Protein AF-0000000075580052 (afdb_homodimer)

Structure (mmCIF, N/CA/C/O backbone):
data_AF-0000000075580052-model_v1
#
loop_
_entity.id
_entity.type
_entity.pdbx_description
1 polymer 'Uncharacterized protein'
#
loop_
_atom_site.group_PDB
_atom_site.id
_atom_site.type_symbol
_atom_site.label_atom_id
_atom_site.label_alt_id
_atom_site.label_comp_id
_atom_site.label_asym_id
_atom_site.label_entity_id
_atom_site.label_seq_id
_atom_site.pdbx_PDB_ins_code
_atom_site.Cartn_x
_atom_site.Cartn_y
_atom_site.Cartn_z
_atom_site.occupancy
_atom_site.B_iso_or_equiv
_atom_site.auth_seq_id
_atom_site.auth_comp_id
_atom_site.auth_asym_id
_atom_site.auth_atom_id
_atom_site.pdbx_PDB_model_num
ATOM 1 N N . MET A 1 1 ? -12.148 15.703 1.957 1 39.09 1 MET A N 1
ATOM 2 C CA . MET A 1 1 ? -11.859 14.648 2.922 1 39.09 1 MET A CA 1
ATOM 3 C C . MET A 1 1 ? -11.914 13.273 2.26 1 39.09 1 MET A C 1
ATOM 5 O O . MET A 1 1 ? -12.969 12.859 1.772 1 39.09 1 MET A O 1
ATOM 9 N N . ASN A 1 2 ? -10.93 12.781 1.5 1 46.97 2 ASN A N 1
ATOM 10 C CA . ASN A 1 2 ? -11.203 11.5 0.855 1 46.97 2 ASN A CA 1
ATOM 11 C C . ASN A 1 2 ? -11.68 10.461 1.861 1 46.97 2 ASN A C 1
ATOM 13 O O . ASN A 1 2 ? -11.062 10.273 2.91 1 46.97 2 ASN A O 1
ATOM 17 N N . LYS A 1 3 ? -13.039 10.227 1.855 1 65.5 3 LYS A N 1
ATOM 18 C CA . LYS A 1 3 ? -13.781 9.336 2.744 1 65.5 3 LYS A CA 1
ATOM 19 C C . LYS A 1 3 ? -13.047 8.016 2.936 1 65.5 3 LYS A C 1
ATOM 21 O O . LYS A 1 3 ? -12.578 7.41 1.965 1 65.5 3 LYS A O 1
ATOM 26 N N . GLU A 1 4 ? -12.773 7.715 4.121 1 85.44 4 GLU A N 1
ATOM 27 C CA . GLU A 1 4 ? -12.125 6.473 4.527 1 85.44 4 GLU A CA 1
ATOM 28 C C . GLU A 1 4 ? -12.969 5.258 4.164 1 85.44 4 GLU A C 1
ATOM 30 O O . GLU A 1 4 ? -14.188 5.262 4.371 1 85.44 4 GLU A O 1
ATOM 35 N N . MET A 1 5 ? -12.391 4.367 3.414 1 92.44 5 MET A N 1
ATOM 36 C CA . MET A 1 5 ? -13.039 3.115 3.041 1 92.44 5 MET A CA 1
ATOM 37 C C . MET A 1 5 ? -13.312 2.26 4.273 1 92.44 5 MET A C 1
ATOM 39 O O . MET A 1 5 ? -12.477 2.166 5.172 1 92.44 5 MET A O 1
ATOM 43 N N . SER A 1 6 ? -14.555 1.71 4.289 1 95.25 6 SER A N 1
ATOM 44 C CA . SER A 1 6 ? -14.883 0.832 5.406 1 95.25 6 SER A CA 1
ATOM 45 C C . SER A 1 6 ? -14.102 -0.477 5.332 1 95.25 6 SER A C 1
ATOM 47 O O . SER A 1 6 ? -13.703 -0.904 4.246 1 95.25 6 SER A O 1
ATOM 49 N N . LEU A 1 7 ? -13.969 -1.159 6.488 1 95.06 7 LEU A N 1
ATOM 50 C CA . LEU A 1 7 ? -13.258 -2.43 6.566 1 95.06 7 LEU A CA 1
ATOM 51 C C . LEU A 1 7 ? -13.938 -3.486 5.699 1 95.06 7 LEU A C 1
ATOM 53 O O . LEU A 1 7 ? -13.266 -4.238 4.992 1 95.06 7 LEU A O 1
ATOM 57 N N . ASP A 1 8 ? -15.305 -3.533 5.75 1 96.19 8 ASP A N 1
ATOM 58 C CA . ASP A 1 8 ? -16.047 -4.531 4.992 1 96.19 8 ASP A CA 1
ATOM 59 C C . ASP A 1 8 ? -15.781 -4.402 3.496 1 96.19 8 ASP A C 1
ATOM 61 O O . ASP A 1 8 ? -15.57 -5.402 2.807 1 96.19 8 ASP A O 1
ATOM 65 N N . VAL A 1 9 ? -15.828 -3.203 2.984 1 97.25 9 VAL A N 1
ATOM 66 C CA . VAL A 1 9 ? -15.586 -2.961 1.565 1 97.25 9 VAL A CA 1
ATOM 67 C C . VAL A 1 9 ? -14.141 -3.32 1.223 1 97.25 9 VAL A C 1
ATOM 69 O O . VAL A 1 9 ? -13.875 -3.928 0.184 1 97.25 9 VAL A O 1
ATOM 72 N N . ALA A 1 10 ? -13.188 -2.943 2.111 1 97.88 10 ALA A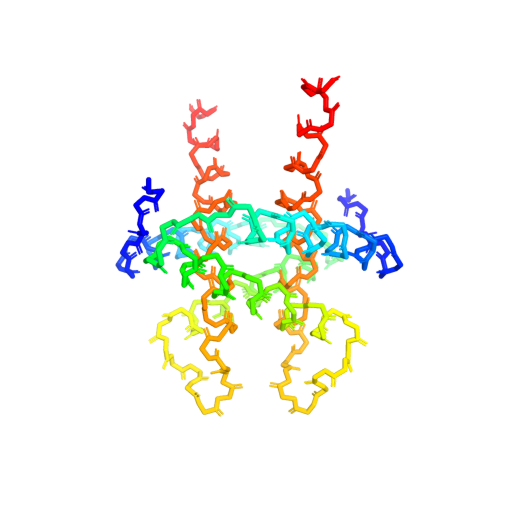 N 1
ATOM 73 C CA . ALA A 1 10 ? -11.781 -3.266 1.903 1 97.88 10 ALA A CA 1
ATOM 74 C C . ALA A 1 10 ? -11.57 -4.773 1.79 1 97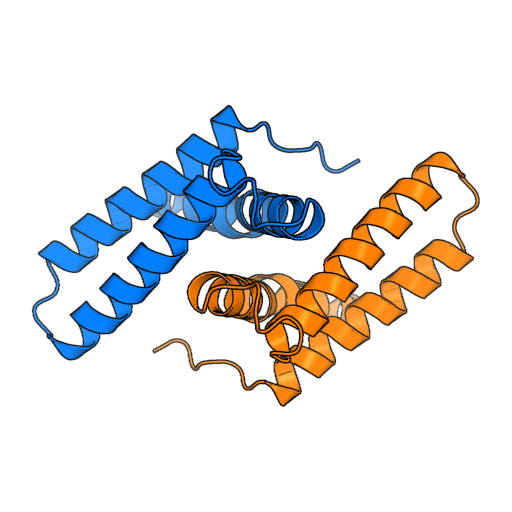.88 10 ALA A C 1
ATOM 76 O O . ALA A 1 10 ? -10.867 -5.242 0.896 1 97.88 10 ALA A O 1
ATOM 77 N N . LEU A 1 11 ? -12.211 -5.52 2.609 1 97.69 11 LEU A N 1
ATOM 78 C CA . LEU A 1 11 ? -12.07 -6.973 2.625 1 97.69 11 LEU A CA 1
ATOM 79 C C . LEU A 1 11 ? -12.688 -7.594 1.379 1 97.69 11 LEU A C 1
ATOM 81 O O . LEU A 1 11 ? -12.164 -8.578 0.849 1 97.69 11 LEU A O 1
ATOM 85 N N . ASP A 1 12 ? -13.766 -7.008 0.861 1 97.88 12 ASP A N 1
ATOM 86 C CA . ASP A 1 12 ? -14.367 -7.477 -0.383 1 97.88 12 ASP A CA 1
ATOM 87 C C . ASP A 1 12 ? -13.414 -7.293 -1.559 1 97.88 12 ASP A C 1
ATOM 89 O O . ASP A 1 12 ? -13.273 -8.188 -2.396 1 97.88 12 ASP A O 1
ATOM 93 N N . ILE A 1 13 ? -12.789 -6.195 -1.613 1 98.38 13 ILE A N 1
ATOM 94 C CA . ILE A 1 13 ? -11.875 -5.871 -2.705 1 98.38 13 ILE A CA 1
ATOM 95 C C . ILE A 1 13 ? -10.688 -6.832 -2.695 1 98.38 13 ILE A C 1
ATOM 97 O O . ILE A 1 13 ? -10.375 -7.449 -3.715 1 98.38 13 ILE A O 1
ATOM 101 N N . ILE A 1 14 ? -10.047 -6.922 -1.494 1 98.25 14 ILE A N 1
ATOM 102 C CA . ILE A 1 14 ? -8.859 -7.773 -1.418 1 98.25 14 ILE A CA 1
ATOM 103 C C . ILE A 1 14 ? -9.266 -9.227 -1.65 1 98.25 14 ILE A C 1
ATOM 105 O O . ILE A 1 14 ? -8.508 -10 -2.246 1 98.25 14 ILE A O 1
ATOM 109 N N . GLY A 1 15 ? -10.406 -9.602 -1.147 1 97.88 15 GLY A N 1
ATOM 110 C CA . GLY A 1 15 ? -10.914 -10.938 -1.407 1 97.88 15 GLY A CA 1
ATOM 111 C C . GLY A 1 15 ? -11.102 -11.227 -2.885 1 97.88 15 GLY A C 1
ATOM 112 O O . GLY A 1 15 ? -10.758 -12.312 -3.357 1 97.88 15 GLY A O 1
ATOM 113 N N . THR A 1 16 ? -11.719 -10.352 -3.625 1 98.31 16 THR A N 1
ATOM 114 C CA . THR A 1 16 ? -11.906 -10.492 -5.062 1 98.31 16 THR A CA 1
ATOM 115 C C . THR A 1 16 ? -10.562 -10.633 -5.773 1 98.31 16 THR A C 1
ATOM 117 O O . THR A 1 16 ? -10.391 -11.508 -6.625 1 98.31 16 THR A O 1
ATOM 120 N N . LEU A 1 17 ? -9.57 -9.859 -5.434 1 98.06 17 LEU A N 1
ATOM 121 C CA . LEU A 1 17 ? -8.25 -9.922 -6.043 1 98.06 17 LEU A CA 1
ATOM 122 C C . LEU A 1 17 ? -7.59 -11.273 -5.773 1 98.06 17 LEU A C 1
ATOM 124 O O . LEU A 1 17 ? -6.926 -11.828 -6.652 1 98.06 17 LEU A O 1
ATOM 128 N N . ARG A 1 18 ? -7.742 -11.742 -4.555 1 98.06 18 ARG A N 1
ATOM 129 C CA . ARG A 1 18 ? -7.188 -13.055 -4.219 1 98.06 18 ARG A CA 1
ATOM 130 C C . ARG A 1 18 ? -7.793 -14.141 -5.098 1 98.06 18 ARG A C 1
ATOM 132 O O . ARG A 1 18 ? -7.074 -15.016 -5.598 1 98.06 18 ARG A O 1
ATOM 139 N N . MET A 1 19 ? -9.086 -14.086 -5.309 1 97.75 19 MET A N 1
ATOM 140 C CA . MET A 1 19 ? -9.75 -15.078 -6.145 1 97.75 19 MET A CA 1
ATOM 141 C C . MET A 1 19 ? -9.258 -14.992 -7.586 1 97.75 19 MET A C 1
ATOM 143 O O . MET A 1 19 ? -9.023 -16.016 -8.227 1 97.75 19 MET A O 1
ATOM 147 N N . MET A 1 20 ? -9.148 -13.82 -8.102 1 97.12 20 MET A N 1
ATOM 148 C CA . MET A 1 20 ? -8.625 -13.625 -9.453 1 97.12 20 MET A CA 1
ATOM 149 C C . MET A 1 20 ? -7.219 -14.211 -9.578 1 97.12 20 MET A C 1
ATOM 151 O O . MET A 1 20 ? -6.895 -14.844 -10.586 1 97.12 20 MET A O 1
ATOM 155 N N . LYS A 1 21 ? -6.422 -13.953 -8.484 1 97.5 21 LYS A N 1
ATOM 156 C CA . LYS A 1 21 ? -5.047 -14.445 -8.492 1 97.5 21 LYS A CA 1
ATOM 157 C C . LYS A 1 21 ? -5.008 -15.977 -8.469 1 97.5 21 LYS A C 1
ATOM 159 O O . LYS A 1 21 ? -4.199 -16.594 -9.164 1 97.5 21 LYS A O 1
ATOM 164 N N . ILE A 1 22 ? -5.836 -16.594 -7.684 1 98.19 22 ILE A N 1
ATOM 165 C CA . ILE A 1 22 ? -5.922 -18.047 -7.594 1 98.19 22 ILE A CA 1
ATOM 166 C C . ILE A 1 22 ? -6.281 -18.625 -8.961 1 98.19 22 ILE A C 1
ATOM 168 O O . ILE A 1 22 ? -5.691 -19.609 -9.398 1 98.19 22 ILE A O 1
ATOM 172 N N . ASP A 1 23 ? -7.219 -17.984 -9.648 1 97.62 23 ASP A N 1
ATOM 173 C CA . ASP A 1 23 ? -7.609 -18.422 -10.984 1 97.62 23 ASP A CA 1
ATOM 174 C C . ASP A 1 23 ? -6.441 -18.328 -11.961 1 97.62 23 ASP A C 1
ATOM 176 O O . ASP A 1 23 ? -6.207 -19.234 -12.75 1 97.62 23 ASP A O 1
ATOM 180 N N . GLU A 1 24 ? -5.766 -17.188 -11.938 1 97.25 24 GLU A N 1
ATOM 181 C CA . GLU A 1 24 ? -4.602 -16.984 -12.797 1 97.25 24 GLU A CA 1
ATOM 182 C C . GLU A 1 24 ? -3.568 -18.094 -12.578 1 97.25 24 GLU A C 1
ATOM 184 O O . GLU A 1 24 ? -2.984 -18.609 -13.539 1 97.25 24 GLU A O 1
ATOM 189 N N . ILE A 1 25 ? -3.361 -18.406 -11.305 1 98 25 ILE A N 1
ATOM 190 C CA . ILE A 1 25 ? -2.381 -19.422 -10.945 1 98 25 ILE A CA 1
ATOM 191 C C . ILE A 1 25 ? -2.812 -20.766 -11.508 1 98 25 ILE A C 1
ATOM 193 O O . ILE A 1 25 ? -1.991 -21.516 -12.047 1 98 25 ILE A O 1
ATOM 197 N N . SER A 1 26 ? -4.031 -21.094 -11.383 1 97.38 26 SER A N 1
ATOM 198 C CA . SER A 1 26 ? -4.559 -22.375 -11.812 1 97.38 26 SER A CA 1
ATOM 199 C C . SER A 1 26 ? -4.418 -22.562 -13.32 1 97.38 26 SER A C 1
ATOM 201 O O . SER A 1 26 ? -4.262 -23.688 -13.805 1 97.38 26 SER A O 1
ATOM 203 N N . GLU A 1 27 ? -4.379 -21.484 -14.039 1 97.31 27 GLU A N 1
ATOM 204 C CA . GLU A 1 27 ? -4.355 -21.531 -15.5 1 97.31 27 GLU A CA 1
ATOM 205 C C . GLU A 1 27 ? -2.932 -21.406 -16.031 1 97.31 27 GLU A C 1
ATOM 207 O O . GLU A 1 27 ? -2.678 -21.688 -17.203 1 97.31 27 GLU A O 1
ATOM 212 N N . GLU A 1 28 ? -2.037 -20.969 -15.188 1 97.25 28 GLU A N 1
ATOM 213 C CA . GLU A 1 28 ? -0.665 -20.703 -15.617 1 97.25 28 GLU A CA 1
ATOM 214 C C . GLU A 1 28 ? 0.118 -22 -15.781 1 97.25 28 GLU A C 1
ATOM 216 O O . GLU A 1 28 ? 0.081 -22.875 -14.906 1 97.25 28 GLU A O 1
ATOM 221 N N . LYS A 1 29 ? 0.769 -22.109 -16.875 1 96.94 29 LYS A N 1
ATOM 222 C CA . LYS A 1 29 ? 1.494 -23.344 -17.188 1 96.94 29 LYS A CA 1
ATOM 223 C C . LYS A 1 29 ? 2.99 -23.172 -16.938 1 96.94 29 LYS A C 1
ATOM 225 O O . LYS A 1 29 ? 3.701 -24.141 -16.688 1 96.94 29 LYS A O 1
ATOM 230 N N . ASP A 1 30 ? 3.471 -21.922 -17 1 97.44 30 ASP A N 1
ATOM 231 C CA . ASP A 1 30 ? 4.879 -21.625 -16.75 1 97.44 30 ASP A CA 1
ATOM 232 C C . ASP A 1 30 ? 5.18 -21.625 -15.25 1 97.44 30 ASP A C 1
ATOM 234 O O . ASP A 1 30 ? 4.617 -20.828 -14.5 1 97.44 30 ASP A O 1
ATOM 238 N N . GLU A 1 31 ? 6.086 -22.531 -14.828 1 96 31 GLU A N 1
ATOM 239 C CA . GLU A 1 31 ? 6.363 -22.719 -13.414 1 96 31 GLU A CA 1
ATOM 240 C C . GLU A 1 31 ? 6.965 -21.469 -12.789 1 96 31 GLU A C 1
ATOM 242 O O . GLU A 1 31 ? 6.691 -21.141 -11.633 1 96 31 GLU A O 1
ATOM 247 N N . ASN A 1 32 ? 7.852 -20.797 -13.516 1 95.94 32 ASN A N 1
ATOM 248 C CA . ASN A 1 32 ? 8.453 -19.578 -13 1 95.94 32 ASN A CA 1
ATOM 249 C C . ASN A 1 32 ? 7.41 -18.469 -12.82 1 95.94 32 ASN A C 1
ATOM 251 O O . ASN A 1 32 ? 7.422 -17.766 -11.812 1 95.94 32 ASN A O 1
ATOM 255 N N . ARG A 1 33 ? 6.605 -18.422 -13.789 1 96.12 33 ARG A N 1
ATOM 256 C CA . ARG A 1 33 ? 5.531 -17.438 -13.68 1 96.12 33 ARG A CA 1
ATOM 257 C C . ARG A 1 33 ? 4.562 -17.797 -12.562 1 96.12 33 ARG A C 1
ATOM 259 O O . ARG A 1 33 ? 4.07 -16.922 -11.844 1 96.12 33 ARG A O 1
ATOM 266 N N . LYS A 1 34 ? 4.332 -19.031 -12.336 1 97.25 34 LYS A N 1
ATOM 267 C CA . LYS A 1 34 ? 3.469 -19.484 -11.25 1 97.25 34 LYS A CA 1
ATOM 268 C C . LYS A 1 34 ? 4.027 -19.062 -9.898 1 97.25 34 LYS A C 1
ATOM 270 O O . LYS A 1 34 ? 3.277 -18.656 -9.008 1 97.25 34 LYS A O 1
ATOM 275 N N . LYS A 1 35 ? 5.281 -19.156 -9.742 1 96.69 35 LYS A N 1
ATOM 276 C CA . LYS A 1 35 ? 5.926 -18.781 -8.484 1 96.69 35 LYS A CA 1
ATOM 277 C C . LYS A 1 35 ? 5.742 -17.297 -8.18 1 96.69 35 LYS A C 1
ATOM 279 O O . LYS A 1 35 ? 5.523 -16.922 -7.031 1 96.69 35 LYS A O 1
ATOM 284 N N . ILE A 1 36 ? 5.891 -16.531 -9.234 1 95.81 36 ILE A N 1
ATOM 285 C CA . ILE A 1 36 ? 5.707 -15.086 -9.086 1 95.81 36 ILE A CA 1
ATOM 286 C C . ILE A 1 36 ? 4.273 -14.797 -8.641 1 95.81 36 ILE A C 1
ATOM 288 O O . ILE A 1 36 ? 4.051 -14.031 -7.703 1 95.81 36 ILE A O 1
ATOM 292 N N . LEU A 1 37 ? 3.346 -15.445 -9.258 1 97.5 37 LEU A N 1
ATOM 293 C CA . LEU A 1 37 ? 1.937 -15.25 -8.938 1 97.5 37 LEU A CA 1
ATOM 294 C C . LEU A 1 37 ? 1.631 -15.727 -7.52 1 97.5 37 LEU A C 1
ATOM 296 O O . LEU A 1 37 ? 0.837 -15.102 -6.812 1 97.5 37 LEU A O 1
ATOM 300 N N . GLN A 1 38 ? 2.223 -16.797 -7.148 1 97.88 38 GLN A N 1
ATOM 301 C CA . GLN A 1 38 ? 2.037 -17.328 -5.801 1 97.88 38 GLN A CA 1
ATOM 302 C C . GLN A 1 38 ? 2.572 -16.359 -4.754 1 97.88 38 GLN A C 1
ATOM 304 O O . GLN A 1 38 ? 1.987 -16.203 -3.678 1 97.88 38 GLN A O 1
ATOM 309 N N . LYS A 1 39 ? 3.652 -15.727 -5.047 1 96.44 39 LYS A N 1
ATOM 310 C CA . LYS A 1 39 ? 4.188 -14.711 -4.152 1 96.44 39 LYS A CA 1
ATOM 311 C C . LYS A 1 39 ? 3.236 -13.523 -4.039 1 96.44 39 LYS A C 1
ATOM 313 O O . LYS A 1 39 ? 3.018 -12.992 -2.945 1 96.44 39 LYS A O 1
ATOM 318 N N . GLU A 1 40 ? 2.699 -13.164 -5.156 1 96.88 40 GLU A N 1
ATOM 319 C CA . GLU A 1 40 ? 1.721 -12.086 -5.152 1 96.88 40 GLU A CA 1
ATOM 320 C C . GLU A 1 40 ? 0.501 -12.445 -4.309 1 96.88 40 GLU A C 1
ATOM 322 O O . GLU A 1 40 ? -0.012 -11.609 -3.562 1 96.88 40 GLU A O 1
ATOM 327 N N . LEU A 1 41 ? 0.038 -13.656 -4.461 1 98.25 41 LEU A N 1
ATOM 328 C CA . LEU A 1 41 ? -1.088 -14.125 -3.66 1 98.25 41 LEU A CA 1
ATOM 329 C C . LEU A 1 41 ? -0.739 -14.125 -2.176 1 98.25 41 LEU A C 1
ATOM 331 O O . LEU A 1 41 ? -1.571 -13.773 -1.338 1 98.25 41 LEU A O 1
ATOM 335 N N . SER A 1 42 ? 0.466 -14.508 -1.873 1 97.38 42 SER A N 1
ATOM 336 C CA . SER A 1 42 ? 0.921 -14.523 -0.486 1 97.38 42 SER A CA 1
ATOM 337 C C . SER A 1 42 ? 0.918 -13.125 0.113 1 97.38 42 SER A C 1
ATOM 339 O O . SER A 1 42 ? 0.59 -12.945 1.287 1 97.38 42 SER A O 1
ATOM 341 N N . VAL A 1 43 ? 1.34 -12.125 -0.663 1 96.5 43 VAL A N 1
ATOM 342 C CA . VAL A 1 43 ? 1.312 -10.734 -0.225 1 96.5 43 VAL A CA 1
ATOM 343 C C . VAL A 1 43 ? -0.132 -10.297 0.024 1 96.5 43 VAL A C 1
ATOM 345 O O . VAL A 1 43 ? -0.442 -9.719 1.067 1 96.5 43 VAL A O 1
ATOM 348 N N . LEU A 1 44 ? -1.054 -10.648 -0.821 1 97.81 44 LEU A N 1
ATOM 349 C CA . LEU A 1 44 ? -2.463 -10.312 -0.662 1 97.81 44 LEU A CA 1
ATOM 350 C C . LEU A 1 44 ? -3.039 -10.953 0.595 1 97.81 44 LEU A C 1
ATOM 352 O O . LEU A 1 44 ? -3.816 -10.328 1.318 1 97.81 44 LEU A O 1
ATOM 356 N N . ASN A 1 45 ? -2.697 -12.156 0.842 1 96.5 45 ASN A N 1
ATOM 357 C CA . ASN A 1 45 ? -3.131 -12.852 2.047 1 96.5 45 ASN A CA 1
ATOM 358 C C . ASN A 1 45 ? -2.67 -12.133 3.311 1 96.5 45 ASN A C 1
ATOM 360 O O . ASN A 1 45 ? -3.443 -11.969 4.258 1 96.5 45 ASN A O 1
ATOM 364 N N . THR A 1 46 ? -1.45 -11.734 3.299 1 94.25 46 THR A N 1
ATOM 365 C CA . THR A 1 46 ? -0.889 -11.016 4.438 1 94.25 46 THR A CA 1
ATOM 366 C C . THR A 1 46 ? -1.599 -9.68 4.637 1 94.25 46 THR A C 1
ATOM 368 O O . THR A 1 46 ? -1.922 -9.305 5.766 1 94.25 46 THR A O 1
ATOM 371 N N . GLU A 1 47 ? -1.826 -8.992 3.547 1 95.5 47 GLU A N 1
ATOM 372 C CA . GLU A 1 47 ? -2.525 -7.711 3.604 1 95.5 47 GLU A CA 1
ATOM 373 C C . GLU A 1 47 ? -3.934 -7.875 4.168 1 95.5 47 GLU A C 1
ATOM 375 O O . GLU A 1 47 ? -4.402 -7.035 4.938 1 95.5 47 GLU A O 1
ATOM 380 N N . GLU A 1 48 ? -4.645 -8.883 3.793 1 95.62 48 GLU A N 1
ATOM 381 C CA . GLU A 1 48 ? -5.984 -9.133 4.309 1 95.62 48 GLU A CA 1
ATOM 382 C C . GLU A 1 48 ? -5.969 -9.328 5.82 1 95.62 48 GLU A C 1
ATOM 384 O O . GLU A 1 48 ? -6.816 -8.789 6.535 1 95.62 48 GLU A O 1
ATOM 389 N N . LYS A 1 49 ? -5.016 -10.047 6.246 1 93.94 49 LYS A N 1
ATOM 390 C CA . LYS A 1 49 ? -4.883 -10.281 7.68 1 93.94 49 LYS A CA 1
ATOM 391 C C . LYS A 1 49 ? -4.59 -8.984 8.422 1 93.94 49 LYS A C 1
ATOM 393 O O . LYS A 1 49 ? -5.129 -8.75 9.508 1 93.94 49 LYS A O 1
ATOM 398 N N . ILE A 1 50 ? -3.723 -8.195 7.871 1 93.25 50 ILE A N 1
ATOM 399 C CA . ILE A 1 50 ? -3.361 -6.922 8.477 1 93.25 50 ILE A CA 1
ATOM 400 C C . ILE A 1 50 ? -4.582 -6.008 8.531 1 93.25 50 ILE A C 1
ATOM 402 O O . ILE A 1 50 ? -4.887 -5.422 9.57 1 93.25 50 ILE A O 1
ATOM 406 N N . ALA A 1 51 ? -5.297 -5.941 7.461 1 93.56 51 ALA A N 1
ATOM 407 C CA . ALA A 1 51 ? -6.48 -5.09 7.391 1 93.56 51 ALA A CA 1
ATOM 408 C C . ALA A 1 51 ? -7.527 -5.52 8.414 1 93.56 51 ALA A C 1
ATOM 410 O O . ALA A 1 51 ? -8.156 -4.676 9.055 1 93.56 51 ALA A O 1
ATOM 411 N N . ASN A 1 52 ? -7.613 -6.797 8.578 1 91.62 52 ASN A N 1
ATOM 412 C CA . ASN A 1 52 ? -8.633 -7.367 9.453 1 91.62 52 ASN A CA 1
ATOM 413 C C . ASN A 1 52 ? -8.188 -7.363 10.914 1 91.62 52 ASN A C 1
ATOM 415 O O . ASN A 1 52 ? -8.938 -7.77 11.797 1 91.62 52 ASN A O 1
ATOM 419 N N . GLY A 1 53 ? -7.023 -6.836 11.109 1 85.38 53 GLY A N 1
ATOM 420 C CA . GLY A 1 53 ? -6.52 -6.734 12.469 1 85.38 53 GLY A CA 1
ATOM 421 C C . GLY A 1 53 ? -6.129 -8.078 13.062 1 85.38 53 GLY A C 1
ATOM 422 O O . GLY A 1 53 ? -6.125 -8.242 14.289 1 85.38 53 GLY A O 1
ATOM 423 N N . LEU A 1 54 ? -5.996 -8.945 12.219 1 75.19 54 LEU A N 1
ATOM 424 C CA . LEU A 1 54 ? -5.711 -10.289 12.703 1 75.19 54 LEU A CA 1
ATOM 425 C C . LEU A 1 54 ? -4.215 -10.469 12.953 1 75.19 54 LEU A C 1
ATOM 427 O O . LEU A 1 54 ? -3.807 -11.406 13.641 1 75.19 54 LEU A O 1
ATOM 431 N N . LEU A 1 55 ? -3.4 -9.648 12.328 1 62.62 55 LEU A N 1
ATOM 432 C CA . LEU A 1 55 ? -1.976 -9.758 12.617 1 62.62 55 LEU A CA 1
ATOM 433 C C . LEU A 1 55 ? -1.58 -8.797 13.742 1 62.62 55 LEU A C 1
ATOM 435 O O . LEU A 1 55 ? -0.466 -8.273 13.75 1 62.62 55 LEU A O 1
ATOM 439 N N . GLN A 1 56 ? -2.283 -8.719 14.758 1 53.81 56 GLN A N 1
ATOM 440 C CA . GLN A 1 56 ? -2.34 -7.746 15.836 1 53.81 56 GLN A CA 1
ATOM 441 C C . GLN A 1 56 ? -0.944 -7.438 16.375 1 53.81 56 GLN A C 1
ATOM 443 O O . GLN A 1 56 ? -0.584 -6.27 16.547 1 53.81 56 GLN A O 1
ATOM 448 N N . PHE A 1 57 ? -0.338 -8.406 16.859 1 51.84 57 PHE A N 1
ATOM 449 C CA . PHE A 1 57 ? 0.773 -8.125 17.766 1 51.84 57 PHE A CA 1
ATOM 450 C C . PHE A 1 57 ? 1.997 -7.656 16.984 1 51.84 57 PHE A C 1
ATOM 452 O O . PHE A 1 57 ? 2.926 -7.086 17.562 1 51.84 57 PHE A O 1
ATOM 459 N N . GLU A 1 58 ? 1.699 -7.633 15.68 1 56.91 58 GLU A N 1
ATOM 460 C CA . GLU A 1 58 ? 2.977 -7.48 14.992 1 56.91 58 GLU A CA 1
ATOM 461 C C . GLU A 1 58 ? 2.959 -6.27 14.062 1 56.91 58 GLU A C 1
ATOM 463 O O . GLU A 1 58 ? 4.012 -5.711 13.742 1 56.91 58 GLU A O 1
ATOM 468 N N . VAL A 1 59 ? 1.706 -5.84 14.094 1 64.69 59 VAL A N 1
ATOM 469 C CA . VAL A 1 59 ? 1.754 -4.828 13.047 1 64.69 59 VAL A CA 1
ATOM 470 C C . VAL A 1 59 ? 1.317 -3.479 13.609 1 64.69 59 VAL A C 1
ATOM 472 O O . VAL A 1 59 ? 0.32 -3.393 14.328 1 64.69 59 VAL A O 1
ATOM 475 N N . SER A 1 60 ? 2.115 -2.578 13.469 1 81.5 60 SER A N 1
ATOM 476 C CA . SER A 1 60 ? 1.805 -1.228 13.93 1 81.5 60 SER A CA 1
ATOM 477 C C . SER A 1 60 ? 0.564 -0.679 13.234 1 81.5 60 SER A C 1
ATOM 479 O O . SER A 1 60 ? 0.181 -1.161 12.164 1 81.5 60 SER A O 1
ATOM 481 N N . GLU A 1 61 ? -0.099 0.198 13.969 1 89.56 61 GLU A N 1
ATOM 482 C CA . GLU A 1 61 ? -1.246 0.9 13.398 1 89.56 61 GLU A CA 1
ATOM 483 C C . GLU A 1 61 ? -0.888 1.548 12.062 1 89.56 61 GLU A C 1
ATOM 485 O O . GLU A 1 61 ? -1.703 1.569 11.141 1 89.56 61 GLU A O 1
ATOM 490 N N . ASN A 1 62 ? 0.305 2.02 11.961 1 91.69 62 ASN A N 1
ATOM 491 C CA . ASN A 1 62 ? 0.737 2.672 10.727 1 91.69 62 ASN A CA 1
ATOM 492 C C . ASN A 1 62 ? 0.787 1.69 9.562 1 91.69 62 ASN A C 1
ATOM 494 O O . ASN A 1 62 ? 0.479 2.055 8.422 1 91.69 62 ASN A O 1
ATOM 498 N N . VAL A 1 63 ? 1.175 0.481 9.859 1 92.44 63 VAL A N 1
ATOM 499 C CA . VAL A 1 63 ? 1.199 -0.537 8.812 1 92.44 63 VAL A CA 1
ATOM 500 C C . VAL A 1 63 ? -0.226 -0.843 8.359 1 92.44 63 VAL A C 1
ATOM 502 O O . VAL A 1 63 ? -0.488 -0.962 7.16 1 92.44 63 VAL A O 1
ATOM 505 N N . ARG A 1 64 ? -1.115 -0.979 9.336 1 93.06 64 ARG A N 1
ATOM 506 C CA . ARG A 1 64 ? -2.51 -1.232 8.984 1 93.06 64 ARG A CA 1
ATOM 507 C C . ARG A 1 64 ? -3.08 -0.092 8.148 1 93.06 64 ARG A C 1
ATOM 509 O O . ARG A 1 64 ? -3.771 -0.329 7.156 1 93.06 64 ARG A O 1
ATOM 516 N N . LEU A 1 65 ? -2.818 1.095 8.492 1 94.06 65 LEU A N 1
ATOM 517 C CA . LEU A 1 65 ? -3.279 2.258 7.746 1 94.06 65 LEU A CA 1
ATOM 518 C C . LEU A 1 65 ? -2.691 2.268 6.34 1 94.06 65 LEU A C 1
ATOM 520 O O . LEU A 1 65 ? -3.373 2.633 5.379 1 94.06 65 LEU A O 1
ATOM 524 N N . SER A 1 66 ? -1.409 1.897 6.273 1 94.75 66 SER A N 1
ATOM 525 C CA . SER A 1 66 ? -0.762 1.803 4.969 1 94.75 66 SER A CA 1
ATOM 526 C C . SER A 1 66 ? -1.482 0.808 4.066 1 94.75 66 SER A C 1
ATOM 528 O O . SER A 1 66 ? -1.733 1.095 2.895 1 94.75 66 SER A O 1
ATOM 530 N N . VAL A 1 67 ? -1.808 -0.332 4.613 1 95.62 67 VAL A N 1
ATOM 531 C CA . VAL A 1 67 ? -2.475 -1.379 3.846 1 95.62 67 VAL A CA 1
ATOM 532 C C . VAL A 1 67 ? -3.865 -0.908 3.43 1 95.62 67 VAL A C 1
ATOM 534 O O . VAL A 1 67 ? -4.262 -1.074 2.273 1 95.62 67 VAL A O 1
ATOM 537 N N . MET A 1 68 ? -4.59 -0.33 4.309 1 96.31 68 MET A N 1
ATOM 538 C CA . MET A 1 68 ? -5.93 0.168 4.012 1 96.31 68 MET A CA 1
ATOM 539 C C . MET A 1 68 ? -5.887 1.216 2.902 1 96.31 68 MET A C 1
ATOM 541 O O . MET A 1 68 ? -6.746 1.228 2.02 1 96.31 68 MET A O 1
ATOM 545 N N . ASP A 1 69 ? -4.934 2.104 2.971 1 97.12 69 ASP A N 1
ATOM 546 C CA . ASP A 1 69 ? -4.754 3.129 1.946 1 97.12 69 ASP A CA 1
ATOM 547 C C . ASP A 1 69 ? -4.465 2.498 0.586 1 97.12 69 ASP A C 1
ATOM 549 O O . ASP A 1 69 ? -4.973 2.957 -0.438 1 97.12 69 ASP A O 1
ATOM 553 N N . LYS A 1 70 ? -3.594 1.482 0.567 1 97.88 70 LYS A N 1
ATOM 554 C CA . LYS A 1 70 ? -3.262 0.785 -0.671 1 97.88 70 LYS A CA 1
ATOM 555 C C . LYS A 1 70 ? -4.504 0.162 -1.302 1 97.88 70 LYS A C 1
ATOM 557 O O . LYS A 1 70 ? -4.707 0.26 -2.514 1 97.88 70 LYS A O 1
ATOM 562 N N . ILE A 1 71 ? -5.34 -0.461 -0.467 1 98.19 71 ILE A N 1
ATOM 563 C CA . ILE A 1 71 ? -6.562 -1.096 -0.955 1 98.19 71 ILE A CA 1
ATOM 564 C C . ILE A 1 71 ? -7.48 -0.043 -1.568 1 98.19 71 ILE A C 1
ATOM 566 O O . ILE A 1 71 ? -7.992 -0.227 -2.676 1 98.19 71 ILE A O 1
ATOM 570 N N . GLN A 1 72 ? -7.602 0.992 -0.916 1 97.81 72 GLN A N 1
ATOM 571 C CA . GLN A 1 72 ? -8.539 2.031 -1.328 1 97.81 72 GLN A CA 1
ATOM 572 C C . GLN A 1 72 ? -8.047 2.75 -2.582 1 97.81 72 GLN A C 1
ATOM 574 O O . GLN A 1 72 ? -8.836 3.055 -3.479 1 97.81 72 GLN A O 1
ATOM 579 N N . ASN A 1 73 ? -6.812 3.02 -2.697 1 96.81 73 ASN A N 1
ATOM 580 C CA . ASN A 1 73 ? -6.359 3.988 -3.691 1 96.81 73 ASN A CA 1
ATOM 581 C C . ASN A 1 73 ? -5.605 3.309 -4.832 1 96.81 73 ASN A C 1
ATOM 583 O O . ASN A 1 73 ? -5.34 3.932 -5.863 1 96.81 73 ASN A O 1
ATOM 587 N N . TYR A 1 74 ? -5.27 2.078 -4.605 1 97.31 74 TYR A N 1
ATOM 588 C CA . TYR A 1 74 ? -4.609 1.347 -5.684 1 97.31 74 TYR A CA 1
ATOM 589 C C . TYR A 1 74 ? -5.453 0.157 -6.129 1 97.31 74 TYR A C 1
ATOM 591 O O . TYR A 1 74 ? -5.82 0.055 -7.305 1 97.31 74 TYR A O 1
ATOM 599 N N . TYR A 1 75 ? -5.883 -0.716 -5.207 1 98.31 75 TYR A N 1
ATOM 600 C CA . TYR A 1 75 ? -6.578 -1.943 -5.578 1 98.31 75 TYR A CA 1
ATOM 601 C C . TYR A 1 75 ? -7.977 -1.641 -6.102 1 98.31 75 TYR A C 1
ATOM 603 O O . TYR A 1 75 ? -8.422 -2.23 -7.09 1 98.31 75 TYR A O 1
ATOM 611 N N . ALA A 1 76 ? -8.672 -0.801 -5.406 1 97.31 76 ALA A N 1
ATOM 612 C CA . ALA A 1 76 ? -10.047 -0.49 -5.789 1 97.31 76 ALA A CA 1
ATOM 613 C C . ALA A 1 76 ? -10.109 0.065 -7.211 1 97.31 76 ALA A C 1
ATOM 615 O O . ALA A 1 76 ? -10.859 -0.441 -8.047 1 97.31 76 ALA A O 1
ATOM 616 N N . PRO A 1 77 ? -9.32 1.06 -7.523 1 96.06 77 PR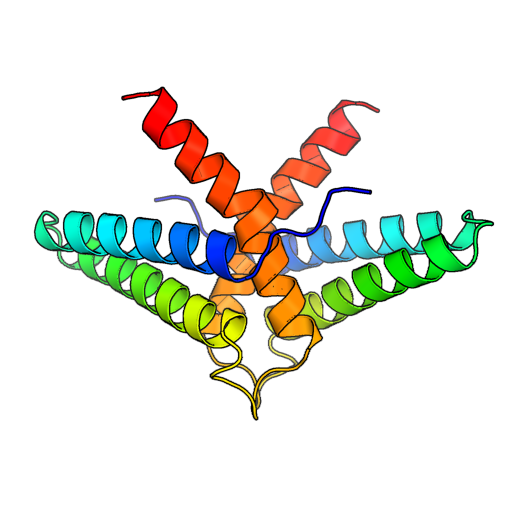O A N 1
ATOM 617 C CA . PRO A 1 77 ? -9.32 1.555 -8.898 1 96.06 77 PRO A CA 1
ATOM 618 C C . PRO A 1 77 ? -8.906 0.489 -9.914 1 96.06 77 PRO A C 1
ATOM 620 O O . PRO A 1 77 ? -9.438 0.446 -11.023 1 96.06 77 PRO A O 1
ATOM 623 N N . LYS A 1 78 ? -7.922 -0.332 -9.617 1 95.31 78 LYS A N 1
ATOM 624 C CA . LYS A 1 78 ? -7.469 -1.403 -10.5 1 95.31 78 LYS A CA 1
ATOM 625 C C . LYS A 1 78 ? -8.609 -2.371 -10.82 1 95.31 78 LYS A C 1
ATOM 627 O O . LYS A 1 78 ? -8.781 -2.773 -11.969 1 95.31 78 LYS A O 1
ATOM 632 N N . LEU A 1 79 ? -9.344 -2.746 -9.773 1 96.31 79 LEU A N 1
ATOM 633 C CA . LEU A 1 79 ? -10.461 -3.666 -9.953 1 96.31 79 LEU A CA 1
ATOM 634 C C . LEU A 1 79 ? -11.562 -3.029 -10.789 1 96.31 79 LEU A C 1
ATOM 636 O O . LEU A 1 79 ? -12.172 -3.695 -11.633 1 96.31 79 LEU A O 1
ATOM 640 N N . LYS A 1 80 ? -11.789 -1.806 -10.5 1 94.62 80 LYS A N 1
ATOM 641 C CA . LYS A 1 80 ? -12.789 -1.074 -11.273 1 94.62 80 LYS A CA 1
ATOM 642 C C . LYS A 1 80 ? -12.422 -1.047 -12.758 1 94.62 80 LYS A C 1
ATOM 644 O O . LYS A 1 80 ? -13.281 -1.253 -13.617 1 94.62 80 LYS A O 1
ATOM 649 N N . ALA A 1 81 ? -11.156 -0.757 -13.031 1 92.81 81 ALA A N 1
ATOM 650 C CA . ALA A 1 81 ? -10.68 -0.711 -14.414 1 92.81 81 ALA A CA 1
ATOM 651 C C . ALA A 1 81 ? -10.82 -2.074 -15.086 1 92.81 81 ALA A C 1
ATOM 653 O O . ALA A 1 81 ? -11.164 -2.156 -16.266 1 92.81 81 ALA A O 1
ATOM 654 N N . TYR A 1 82 ? -10.539 -3.117 -14.391 1 90.25 82 TYR A N 1
ATOM 655 C CA . TYR A 1 82 ? -10.641 -4.48 -14.898 1 90.25 82 TYR A CA 1
ATOM 656 C C . TYR A 1 82 ? -12.07 -4.789 -15.336 1 90.25 82 TYR A C 1
ATOM 658 O O . TYR A 1 82 ? -12.289 -5.332 -16.422 1 90.25 82 TYR A O 1
ATOM 666 N N . TYR A 1 83 ? -13.086 -4.43 -14.531 1 90.31 83 TYR A N 1
ATOM 667 C CA . TYR A 1 83 ? -14.477 -4.766 -14.828 1 90.31 83 TYR A CA 1
ATOM 668 C C . TYR A 1 83 ? -15.047 -3.838 -15.891 1 90.31 83 TYR A C 1
ATOM 670 O O . TYR A 1 83 ? -16.031 -4.168 -16.547 1 90.31 83 TYR A O 1
ATOM 678 N N . ALA A 1 84 ? -14.391 -2.719 -15.977 1 90.31 84 ALA A N 1
ATOM 679 C CA . ALA A 1 84 ? -14.859 -1.794 -17 1 90.31 84 ALA A CA 1
ATOM 680 C C . ALA A 1 84 ? -14.484 -2.289 -18.391 1 90.31 84 ALA A C 1
ATOM 682 O O . ALA A 1 84 ? -15.102 -1.888 -19.391 1 90.31 84 ALA A O 1
ATOM 683 N N . THR A 1 85 ? -13.492 -3.059 -18.438 1 82.81 85 THR A N 1
ATOM 684 C CA . THR A 1 85 ? -13.016 -3.527 -19.734 1 82.81 85 THR A CA 1
ATOM 685 C C . THR A 1 85 ? -13.656 -4.863 -20.094 1 82.81 85 THR A C 1
ATOM 687 O O . THR A 1 85 ? -13.414 -5.406 -21.188 1 82.81 85 THR A O 1
ATOM 690 N N . LEU A 1 86 ? -14.445 -5.328 -19.234 1 72.31 86 LEU A N 1
ATOM 691 C CA . LEU A 1 86 ? -15.156 -6.566 -19.516 1 72.31 86 LEU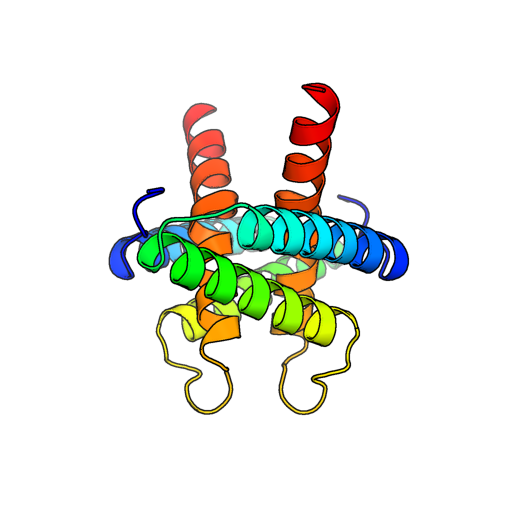 A CA 1
ATOM 692 C C . LEU A 1 86 ? -16.516 -6.281 -20.141 1 72.31 86 LEU A C 1
ATOM 694 O O . LEU A 1 86 ? -17.141 -5.258 -19.844 1 72.31 86 LEU A O 1
ATOM 698 N N . MET B 1 1 ? 6.703 -8.469 -17.609 1 39.03 1 MET B N 1
ATOM 699 C CA . MET B 1 1 ? 7.277 -8.516 -16.266 1 39.03 1 MET B CA 1
ATOM 700 C C . MET B 1 1 ? 7.336 -7.117 -15.648 1 39.03 1 MET B C 1
ATOM 702 O O . MET B 1 1 ? 8.008 -6.23 -16.188 1 39.03 1 MET B O 1
ATOM 706 N N . ASN B 1 2 ? 6.238 -6.535 -15.086 1 46.97 2 ASN B N 1
ATOM 707 C CA . ASN B 1 2 ? 6.457 -5.168 -14.617 1 46.97 2 ASN B CA 1
ATOM 708 C C . ASN B 1 2 ? 7.691 -5.07 -13.727 1 46.97 2 ASN B C 1
ATOM 710 O O . ASN B 1 2 ? 7.852 -5.867 -12.797 1 46.97 2 ASN B O 1
ATOM 714 N N . LYS B 1 3 ? 8.805 -4.551 -14.367 1 65 3 LYS B N 1
ATOM 715 C CA . LYS B 1 3 ? 10.141 -4.395 -13.805 1 65 3 LYS B CA 1
ATOM 716 C C . LYS B 1 3 ? 10.07 -3.887 -12.367 1 65 3 LYS B C 1
ATOM 718 O O . LYS B 1 3 ? 9.336 -2.943 -12.07 1 65 3 LYS B O 1
ATOM 723 N N . GLU B 1 4 ? 10.641 -4.621 -11.516 1 85.56 4 GLU B N 1
ATOM 724 C CA . GLU B 1 4 ? 10.727 -4.301 -10.094 1 85.56 4 GLU B CA 1
ATOM 725 C C . GLU B 1 4 ? 11.516 -3.014 -9.867 1 85.56 4 GLU B C 1
ATOM 727 O O . GLU B 1 4 ? 12.57 -2.811 -10.469 1 85.56 4 GLU B O 1
ATOM 732 N N . MET B 1 5 ? 10.898 -2.072 -9.203 1 92.5 5 MET B N 1
ATOM 733 C CA . MET B 1 5 ? 11.547 -0.815 -8.836 1 92.5 5 MET B CA 1
ATOM 734 C C . MET B 1 5 ? 12.703 -1.059 -7.879 1 92.5 5 MET B C 1
ATOM 736 O O . MET B 1 5 ? 12.602 -1.879 -6.965 1 92.5 5 MET B O 1
ATOM 740 N N . SER B 1 6 ? 13.812 -0.374 -8.18 1 95.38 6 SER B N 1
ATOM 741 C CA . SER B 1 6 ? 14.953 -0.501 -7.277 1 95.38 6 SER B CA 1
ATOM 742 C C . SER B 1 6 ? 14.68 0.178 -5.941 1 95.38 6 SER B C 1
ATOM 744 O O . SER B 1 6 ? 13.875 1.107 -5.863 1 95.38 6 SER B O 1
ATOM 746 N N . LEU B 1 7 ? 15.422 -0.239 -4.891 1 95.19 7 LEU B N 1
ATOM 747 C CA . LEU B 1 7 ? 15.281 0.329 -3.555 1 95.19 7 LEU B CA 1
ATOM 748 C C . LEU B 1 7 ? 15.617 1.817 -3.559 1 95.19 7 LEU B C 1
ATOM 750 O O . LEU B 1 7 ? 14.906 2.617 -2.939 1 95.19 7 LEU B O 1
ATOM 754 N N . ASP B 1 8 ? 16.703 2.211 -4.277 1 96.19 8 ASP B N 1
ATOM 755 C CA . ASP B 1 8 ? 17.125 3.605 -4.316 1 96.19 8 ASP B CA 1
ATOM 756 C C . ASP B 1 8 ? 16.031 4.5 -4.879 1 96.19 8 ASP B C 1
ATOM 758 O O . ASP B 1 8 ? 15.758 5.574 -4.34 1 96.19 8 ASP B O 1
ATOM 762 N N . VAL B 1 9 ? 15.43 4.098 -5.969 1 97.25 9 VAL B N 1
ATOM 763 C CA . VAL B 1 9 ? 14.367 4.871 -6.59 1 97.25 9 VAL B CA 1
ATOM 764 C C . VAL B 1 9 ? 13.156 4.934 -5.656 1 97.25 9 VAL B C 1
ATOM 766 O O . VAL B 1 9 ? 12.531 5.988 -5.512 1 97.25 9 VAL B O 1
ATOM 769 N N . ALA B 1 10 ? 12.836 3.789 -5.008 1 97.81 10 ALA B N 1
ATOM 770 C CA . ALA B 1 10 ? 11.727 3.746 -4.062 1 97.81 10 ALA B CA 1
ATOM 771 C C . ALA B 1 10 ? 11.93 4.746 -2.93 1 97.81 10 ALA B C 1
ATOM 773 O O . ALA B 1 10 ? 11.008 5.48 -2.566 1 97.81 10 ALA B O 1
ATOM 774 N N . LEU B 1 11 ? 13.102 4.84 -2.412 1 97.62 11 LEU B N 1
ATOM 775 C CA . LEU B 1 11 ? 13.414 5.727 -1.299 1 97.62 11 LEU B CA 1
ATOM 776 C C . LEU B 1 11 ? 13.359 7.188 -1.736 1 97.62 11 LEU B C 1
ATOM 778 O O . LEU B 1 11 ? 12.938 8.055 -0.966 1 97.62 11 LEU B O 1
ATOM 782 N N . ASP B 1 12 ? 13.727 7.477 -2.99 1 97.88 12 ASP B N 1
ATOM 783 C CA . ASP B 1 12 ? 13.617 8.828 -3.525 1 97.88 12 ASP B CA 1
ATOM 784 C C . ASP B 1 12 ? 12.156 9.266 -3.602 1 97.88 12 ASP B C 1
ATOM 786 O O . ASP B 1 12 ? 11.82 10.398 -3.242 1 97.88 12 ASP B O 1
ATOM 790 N N . ILE B 1 13 ? 11.32 8.422 -4.039 1 98.38 13 ILE B N 1
ATOM 791 C CA . ILE B 1 13 ? 9.906 8.719 -4.207 1 98.38 13 ILE B CA 1
ATOM 792 C C . ILE B 1 13 ? 9.273 9 -2.846 1 98.38 13 ILE B C 1
ATOM 794 O O . ILE B 1 13 ? 8.625 10.031 -2.654 1 98.38 13 ILE B O 1
ATOM 798 N N . ILE B 1 14 ? 9.484 8.023 -1.911 1 98.19 14 ILE B N 1
ATOM 799 C CA . ILE B 1 14 ? 8.859 8.188 -0.602 1 98.19 14 ILE B CA 1
ATOM 800 C C . ILE B 1 14 ? 9.445 9.406 0.1 1 98.19 14 ILE B C 1
ATOM 802 O O . ILE B 1 14 ? 8.742 10.109 0.827 1 98.19 14 ILE B O 1
ATOM 806 N N . GLY B 1 15 ? 10.727 9.625 -0.07 1 97.81 15 GLY B N 1
ATOM 807 C CA . GLY B 1 15 ? 11.344 10.828 0.476 1 97.81 15 GLY B CA 1
ATOM 808 C C . GLY B 1 15 ? 10.727 12.109 -0.047 1 97.81 15 GLY B C 1
ATOM 809 O O . GLY B 1 15 ? 10.5 13.047 0.715 1 97.81 15 GLY B O 1
ATOM 810 N N . THR B 1 16 ? 10.547 12.219 -1.338 1 98.25 16 THR B N 1
ATOM 811 C CA . THR B 1 16 ? 9.906 13.383 -1.946 1 98.25 16 THR B CA 1
ATOM 812 C C . THR B 1 16 ? 8.508 13.594 -1.376 1 98.25 16 THR B C 1
ATOM 814 O O . THR B 1 16 ? 8.141 14.711 -1.015 1 98.25 16 THR B O 1
ATOM 817 N N . LEU B 1 17 ? 7.73 12.57 -1.224 1 98 17 LEU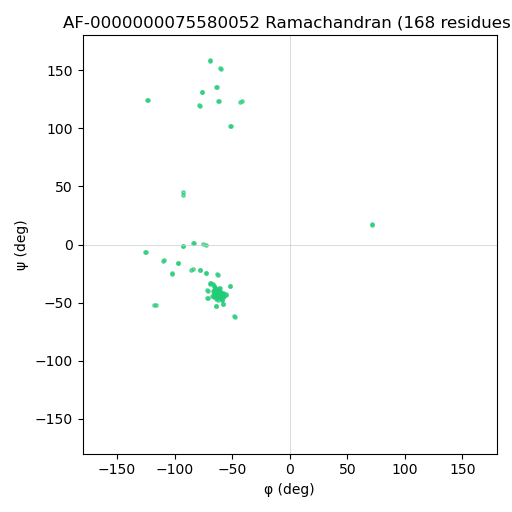 B N 1
ATOM 818 C CA . LEU B 1 17 ? 6.379 12.672 -0.681 1 98 17 LEU B CA 1
ATOM 819 C C . LEU B 1 17 ? 6.406 13.164 0.761 1 98 17 LEU B C 1
ATOM 821 O O . LEU B 1 17 ? 5.555 13.961 1.165 1 98 17 LEU B O 1
ATOM 825 N N . ARG B 1 18 ? 7.359 12.656 1.519 1 98 18 ARG B N 1
ATOM 826 C CA . ARG B 1 18 ? 7.492 13.117 2.898 1 98 18 ARG B CA 1
ATOM 827 C C . ARG B 1 18 ? 7.766 14.617 2.951 1 98 18 ARG B C 1
ATOM 829 O O . ARG B 1 18 ? 7.172 15.336 3.762 1 98 18 ARG B O 1
ATOM 836 N N . MET B 1 19 ? 8.625 15.094 2.088 1 97.75 19 MET B N 1
ATOM 837 C CA . MET B 1 19 ? 8.945 16.516 2.059 1 97.75 19 MET B CA 1
ATOM 838 C C . MET B 1 19 ? 7.719 17.344 1.67 1 97.75 19 MET B C 1
ATOM 840 O O . MET B 1 19 ? 7.457 18.391 2.264 1 97.75 19 MET B O 1
ATOM 844 N N . MET B 1 20 ? 7 16.906 0.685 1 97.06 20 MET B N 1
ATOM 845 C CA . MET B 1 20 ? 5.773 17.578 0.277 1 97.06 20 MET B CA 1
ATOM 846 C C . MET B 1 20 ? 4.781 17.656 1.433 1 97.06 20 MET B C 1
ATOM 848 O O . MET B 1 20 ? 4.133 18.688 1.641 1 97.06 20 MET B O 1
ATOM 852 N N . LYS B 1 21 ? 4.719 16.484 2.176 1 97.44 21 LYS B N 1
ATOM 853 C CA . LYS B 1 21 ? 3.789 16.438 3.299 1 97.44 21 LYS B CA 1
ATOM 854 C C . LYS B 1 21 ? 4.207 17.391 4.41 1 97.44 21 LYS B C 1
ATOM 856 O O . LYS B 1 21 ? 3.361 18.047 5.016 1 97.44 21 LYS B O 1
ATOM 861 N N . ILE B 1 22 ? 5.469 17.484 4.699 1 98.12 22 ILE B N 1
ATOM 862 C CA . ILE B 1 22 ? 5.996 18.391 5.715 1 98.12 22 ILE B CA 1
ATOM 863 C C . ILE B 1 22 ? 5.66 19.828 5.344 1 98.12 22 ILE B C 1
ATOM 865 O O . ILE B 1 22 ? 5.234 20.609 6.195 1 98.12 22 ILE B O 1
ATOM 869 N N . ASP B 1 23 ? 5.789 20.156 4.066 1 97.56 23 ASP B N 1
ATOM 870 C CA . ASP B 1 23 ? 5.457 21.5 3.596 1 97.56 23 ASP B CA 1
ATOM 871 C C . ASP B 1 23 ? 3.969 21.797 3.779 1 97.56 23 ASP B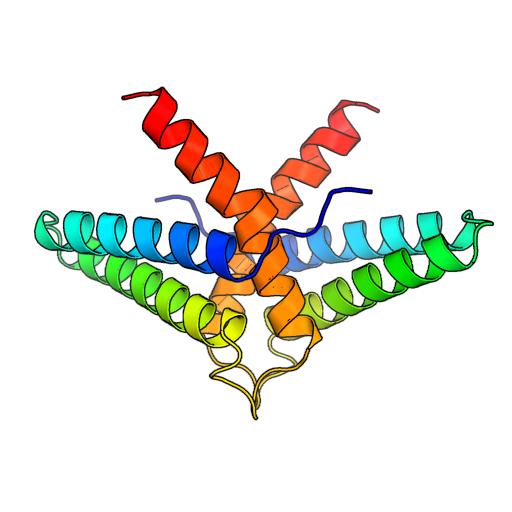 C 1
ATOM 873 O O . ASP B 1 23 ? 3.594 22.875 4.23 1 97.56 23 ASP B O 1
ATOM 877 N N . GLU B 1 24 ? 3.143 20.844 3.373 1 97.19 24 GLU B N 1
ATOM 878 C CA . GLU B 1 24 ? 1.7 21 3.541 1 97.19 24 GLU B CA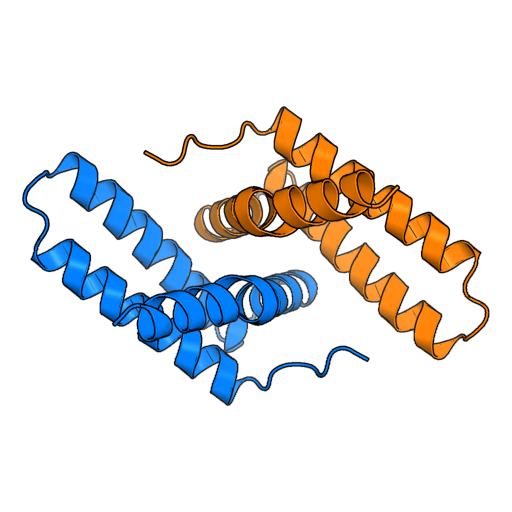 1
ATOM 879 C C . GLU B 1 24 ? 1.341 21.266 5 1 97.19 24 GLU B C 1
ATOM 881 O O . GLU B 1 24 ? 0.486 22.109 5.289 1 97.19 24 GLU B O 1
ATOM 886 N N . ILE B 1 25 ? 1.997 20.516 5.875 1 97.94 25 ILE B N 1
ATOM 887 C CA . ILE B 1 25 ? 1.733 20.641 7.305 1 97.94 25 ILE B CA 1
ATOM 888 C C . ILE B 1 25 ? 2.125 22.047 7.777 1 97.94 25 ILE B C 1
ATOM 890 O O . ILE B 1 25 ? 1.393 22.672 8.539 1 97.94 25 ILE B O 1
ATOM 894 N N . SER B 1 26 ? 3.227 22.5 7.348 1 97.38 26 SER B N 1
ATOM 895 C CA . SER B 1 26 ? 3.748 23.797 7.773 1 97.38 26 SER B CA 1
ATOM 896 C C . SER B 1 26 ? 2.824 24.938 7.344 1 97.38 26 SER B C 1
ATOM 898 O O . SER B 1 26 ? 2.75 25.969 8.008 1 97.38 26 SER B O 1
ATOM 900 N N . GLU B 1 27 ? 2.068 24.734 6.301 1 97.25 27 GLU B N 1
ATOM 901 C CA . GLU B 1 27 ? 1.233 25.781 5.73 1 97.25 27 GLU B CA 1
ATOM 902 C C . GLU B 1 27 ? -0.205 25.688 6.227 1 97.25 27 GLU B C 1
ATOM 904 O O . GLU B 1 27 ? -0.989 26.625 6.078 1 97.25 27 GLU B O 1
ATOM 909 N N . GLU B 1 28 ? -0.522 24.547 6.785 1 97.31 28 GLU B N 1
ATOM 910 C CA . GLU B 1 28 ? -1.897 24.281 7.203 1 97.31 28 GLU B CA 1
ATOM 911 C C . GLU B 1 28 ? -2.229 25.016 8.5 1 97.31 28 GLU B C 1
ATOM 913 O O . GLU B 1 28 ? -1.449 24.984 9.453 1 97.31 28 GLU B O 1
ATOM 918 N N . LYS B 1 29 ? -3.332 25.672 8.477 1 97 29 LYS B N 1
ATOM 919 C CA . LYS B 1 29 ? -3.713 26.484 9.633 1 97 29 LYS B CA 1
ATOM 920 C C . LYS B 1 29 ? -4.777 25.766 10.469 1 97 29 LYS B C 1
ATOM 922 O O . LYS B 1 29 ? -4.91 26.031 11.664 1 97 29 LYS B O 1
ATOM 927 N N . ASP B 1 30 ? -5.531 24.859 9.844 1 97.38 30 ASP B N 1
ATOM 928 C CA . ASP B 1 30 ? -6.551 24.094 10.555 1 97.38 30 ASP B CA 1
ATOM 929 C C . ASP B 1 30 ? -5.922 22.953 11.352 1 97.38 30 ASP B C 1
ATOM 931 O O . ASP B 1 30 ? -5.285 22.062 10.781 1 97.38 30 ASP B O 1
ATOM 935 N N . GLU B 1 31 ? -6.129 23 12.672 1 95.94 31 GLU B N 1
ATOM 936 C CA . GLU B 1 31 ? -5.473 22.047 13.562 1 95.94 31 GLU B CA 1
ATOM 937 C C . GLU B 1 31 ? -5.938 20.625 13.281 1 95.94 31 GLU B C 1
ATOM 939 O O . GLU B 1 31 ? -5.152 19.672 13.391 1 95.94 31 GLU B O 1
ATOM 944 N N . ASN B 1 32 ? -7.227 20.453 13.023 1 96 32 ASN B N 1
ATOM 945 C CA . ASN B 1 32 ? -7.738 19.109 12.719 1 96 32 ASN B CA 1
ATOM 946 C C . ASN B 1 32 ? -7.145 18.562 11.43 1 96 32 ASN B C 1
ATOM 948 O O . ASN B 1 32 ? -6.773 17.391 11.359 1 96 32 ASN B O 1
ATOM 952 N N . ARG B 1 33 ? -7.074 19.438 10.523 1 96.06 33 ARG B N 1
ATOM 953 C CA . ARG B 1 33 ? -6.465 19.016 9.266 1 96.06 33 ARG B CA 1
ATOM 954 C C . ARG B 1 33 ? -4.977 18.75 9.438 1 96.06 33 ARG B C 1
ATOM 956 O O . ARG B 1 33 ? -4.438 17.812 8.844 1 96.06 33 ARG B O 1
ATOM 963 N N . LYS B 1 34 ? -4.316 19.438 10.258 1 97.12 34 LYS B N 1
ATOM 964 C CA . LYS B 1 34 ? -2.902 19.219 10.547 1 97.12 34 LYS B CA 1
ATOM 965 C C . LYS B 1 34 ? -2.68 17.828 11.148 1 97.12 34 LYS B C 1
ATOM 967 O O . LYS B 1 34 ? -1.713 17.141 10.805 1 97.12 34 LYS B O 1
ATOM 972 N N . LYS B 1 35 ? -3.553 17.422 11.969 1 96.62 35 LYS B N 1
ATOM 973 C CA . LYS B 1 35 ? -3.441 16.109 12.609 1 96.62 35 LYS B CA 1
ATOM 974 C C . LYS B 1 35 ? -3.547 14.992 11.586 1 96.62 35 LYS B C 1
ATOM 976 O O . LYS B 1 35 ? -2.828 13.992 11.672 1 96.62 35 LYS B O 1
ATOM 981 N N . ILE B 1 36 ? -4.469 15.188 10.688 1 95.75 36 ILE B N 1
ATOM 982 C CA . ILE B 1 36 ? -4.645 14.195 9.633 1 95.75 36 ILE B CA 1
ATOM 983 C C . ILE B 1 36 ? -3.371 14.102 8.789 1 95.75 36 ILE B C 1
ATOM 985 O O . ILE B 1 36 ? -2.881 13.008 8.516 1 95.75 36 ILE B O 1
ATOM 989 N N . LEU B 1 37 ? -2.822 15.219 8.469 1 97.44 37 LEU B N 1
ATOM 990 C CA . LEU B 1 37 ? -1.607 15.266 7.664 1 97.44 37 LEU B CA 1
ATOM 991 C C . LEU B 1 37 ? -0.429 14.664 8.422 1 97.44 37 LEU B C 1
ATOM 993 O O . LEU B 1 37 ? 0.416 13.992 7.828 1 97.44 37 LEU B O 1
ATOM 997 N N . GLN B 1 38 ? -0.37 14.938 9.68 1 97.88 38 GLN B N 1
ATOM 998 C CA . GLN B 1 38 ? 0.689 14.383 10.516 1 97.88 38 GLN B CA 1
ATOM 999 C C . GLN B 1 38 ? 0.6 12.859 10.57 1 97.88 38 GLN B C 1
ATOM 1001 O O . GLN B 1 38 ? 1.623 12.172 10.586 1 97.88 38 GLN B O 1
ATOM 1006 N N . LYS B 1 39 ? -0.583 12.344 10.617 1 96.38 39 LYS B N 1
ATOM 1007 C CA . LYS B 1 39 ? -0.771 10.898 10.578 1 96.38 39 LYS B CA 1
ATOM 1008 C C . LYS B 1 39 ? -0.308 10.32 9.242 1 96.38 39 LYS B C 1
ATOM 1010 O O . LYS B 1 39 ? 0.337 9.273 9.203 1 96.38 39 LYS B O 1
ATOM 1015 N N . GLU B 1 40 ? -0.625 11.039 8.227 1 96.81 40 GLU B N 1
ATOM 1016 C CA . GLU B 1 40 ? -0.176 10.617 6.902 1 96.81 40 GLU B CA 1
ATOM 1017 C C . GLU B 1 40 ? 1.348 10.602 6.816 1 96.81 40 GLU B C 1
ATOM 1019 O O . GLU B 1 40 ? 1.935 9.68 6.242 1 96.81 40 GLU B O 1
ATOM 1024 N N . LEU B 1 41 ? 1.973 11.625 7.34 1 98.19 41 LEU B N 1
ATOM 1025 C CA . LEU B 1 41 ? 3.43 11.688 7.363 1 98.19 41 LEU B CA 1
ATOM 1026 C C . LEU B 1 41 ? 4.008 10.539 8.188 1 98.19 41 LEU B C 1
ATOM 1028 O O . LEU B 1 41 ? 5.027 9.953 7.812 1 98.19 41 LEU B O 1
ATOM 1032 N N . SER B 1 42 ? 3.357 10.234 9.273 1 97.31 42 SER B N 1
ATOM 1033 C CA . SER B 1 42 ? 3.799 9.133 10.125 1 97.31 42 SER B CA 1
ATOM 1034 C C . SER B 1 42 ? 3.746 7.801 9.383 1 97.31 42 SER B C 1
ATOM 1036 O O . SER B 1 42 ? 4.621 6.953 9.555 1 97.31 42 SER B O 1
ATOM 1038 N N . VAL B 1 43 ? 2.695 7.586 8.594 1 96.44 43 VAL B N 1
ATOM 1039 C CA . VAL B 1 43 ? 2.572 6.383 7.781 1 96.44 43 VAL B CA 1
ATOM 1040 C C . VAL B 1 43 ? 3.705 6.336 6.754 1 96.44 43 VAL B C 1
ATOM 1042 O O . VAL B 1 43 ? 4.375 5.309 6.609 1 96.44 43 VAL B O 1
ATOM 1045 N N . LEU B 1 44 ? 4.031 7.422 6.121 1 97.88 44 LEU B N 1
ATOM 1046 C CA . LEU B 1 44 ? 5.113 7.488 5.141 1 97.88 44 LEU B CA 1
ATOM 1047 C C . LEU B 1 44 ? 6.457 7.18 5.793 1 97.88 44 LEU B C 1
ATOM 1049 O O . LEU B 1 44 ? 7.293 6.484 5.211 1 97.88 44 LEU B O 1
ATOM 1053 N N . ASN B 1 45 ? 6.676 7.684 6.949 1 96.38 45 ASN B N 1
ATOM 1054 C CA . ASN B 1 45 ? 7.898 7.41 7.699 1 96.38 45 ASN B CA 1
ATOM 1055 C C . ASN B 1 45 ? 8.055 5.922 7.984 1 96.38 45 ASN B C 1
ATOM 1057 O O . ASN B 1 45 ? 9.148 5.367 7.824 1 96.38 45 ASN B O 1
ATOM 1061 N N . THR B 1 46 ? 6.984 5.32 8.391 1 94.25 46 THR B N 1
ATOM 1062 C CA . THR B 1 46 ? 6.996 3.889 8.68 1 94.25 46 THR B CA 1
ATOM 1063 C C . THR B 1 46 ? 7.277 3.084 7.414 1 94.25 46 THR B C 1
ATOM 1065 O O . THR B 1 46 ? 8.062 2.133 7.438 1 94.25 46 THR B O 1
ATOM 1068 N N . GLU B 1 47 ? 6.648 3.473 6.352 1 95.56 47 GLU B N 1
ATOM 1069 C CA . GLU B 1 47 ? 6.852 2.801 5.07 1 95.56 47 GLU B CA 1
ATOM 1070 C C . GLU B 1 47 ? 8.305 2.908 4.617 1 95.56 47 GLU B C 1
ATOM 1072 O O . GLU B 1 47 ? 8.867 1.949 4.082 1 95.56 47 GLU B O 1
ATOM 1077 N N . GLU B 1 48 ? 8.922 4.027 4.758 1 95.69 48 GLU B N 1
ATOM 1078 C CA . GLU B 1 48 ? 10.32 4.211 4.383 1 95.69 48 GLU B CA 1
ATOM 1079 C C . GLU B 1 48 ? 11.227 3.264 5.168 1 95.69 48 GLU B C 1
ATOM 1081 O O . GLU B 1 48 ? 12.133 2.652 4.598 1 95.69 48 GLU B O 1
ATOM 1086 N N . LYS B 1 49 ? 10.953 3.166 6.402 1 93.94 49 LYS B N 1
ATOM 1087 C CA . LYS B 1 49 ? 11.734 2.268 7.242 1 93.94 49 LYS B CA 1
ATOM 1088 C C . LYS B 1 49 ? 11.562 0.814 6.805 1 93.94 49 LYS B C 1
ATOM 1090 O O . LYS B 1 49 ? 12.523 0.048 6.785 1 93.94 49 LYS B O 1
ATOM 1095 N N . ILE B 1 50 ? 10.344 0.449 6.516 1 93.31 50 ILE B N 1
ATOM 1096 C CA . ILE B 1 50 ? 10.047 -0.912 6.082 1 93.31 50 ILE B CA 1
ATOM 1097 C C . ILE B 1 50 ? 10.758 -1.196 4.758 1 93.31 50 ILE B C 1
ATOM 1099 O O . ILE B 1 50 ? 11.414 -2.227 4.605 1 93.31 50 ILE B O 1
ATOM 1103 N N . ALA B 1 51 ? 10.672 -0.278 3.852 1 93.69 51 ALA B N 1
ATOM 1104 C CA . ALA B 1 51 ? 11.305 -0.448 2.545 1 93.69 51 ALA B CA 1
ATOM 1105 C C . ALA B 1 51 ? 12.812 -0.604 2.682 1 93.69 51 ALA B C 1
ATOM 1107 O O . ALA B 1 51 ? 13.43 -1.424 1.991 1 93.69 51 ALA B O 1
ATOM 1108 N N . ASN B 1 52 ? 13.344 0.135 3.605 1 91.75 52 ASN B N 1
ATOM 1109 C CA . ASN B 1 52 ? 14.789 0.168 3.799 1 91.75 52 ASN B CA 1
ATOM 1110 C C . ASN B 1 52 ? 15.273 -1 4.656 1 91.75 52 ASN B C 1
ATOM 1112 O O . ASN B 1 52 ? 16.469 -1.161 4.879 1 91.75 52 ASN B O 1
ATOM 1116 N N . GLY B 1 53 ? 14.336 -1.808 5.027 1 85.81 53 GLY B N 1
ATOM 1117 C CA . GLY B 1 53 ? 14.688 -2.977 5.812 1 85.81 53 GLY B CA 1
ATOM 1118 C C . GLY B 1 53 ? 15.102 -2.639 7.234 1 85.81 53 GLY B C 1
ATOM 1119 O O . GLY B 1 53 ? 15.844 -3.395 7.867 1 85.81 53 GLY B O 1
ATOM 1120 N N . LEU B 1 54 ? 14.742 -1.522 7.578 1 75.5 54 LEU B N 1
ATOM 1121 C CA . LEU B 1 54 ? 15.18 -1.064 8.891 1 75.5 54 LEU B CA 1
ATOM 1122 C C . LEU B 1 54 ? 14.219 -1.532 9.977 1 75.5 54 LEU B C 1
ATOM 1124 O O . LEU B 1 54 ? 14.562 -1.518 11.164 1 75.5 54 LEU B O 1
ATOM 1128 N N . LEU B 1 55 ? 13 -1.847 9.617 1 62.78 55 LEU B N 1
ATOM 1129 C CA . LEU B 1 55 ? 12.094 -2.379 10.625 1 62.78 55 LEU B CA 1
ATOM 1130 C C . LEU B 1 55 ? 12.141 -3.902 10.656 1 62.78 55 LEU B C 1
ATOM 1132 O O . LEU B 1 55 ? 11.102 -4.562 10.672 1 62.78 55 LEU B O 1
ATOM 1136 N N . GLN B 1 56 ? 13.234 -4.473 10.578 1 54.06 56 GLN B N 1
ATOM 1137 C CA . GLN B 1 56 ? 13.617 -5.855 10.297 1 54.06 56 GLN B CA 1
ATOM 1138 C C . GLN B 1 56 ? 12.789 -6.836 11.125 1 54.06 56 GLN B C 1
ATOM 1140 O O . GLN B 1 56 ? 12.258 -7.809 10.586 1 54.06 56 GLN B O 1
ATOM 1145 N N . PHE B 1 57 ? 12.922 -6.73 12.352 1 52.5 57 PHE B N 1
ATOM 1146 C CA . PHE B 1 57 ? 12.516 -7.863 13.18 1 52.5 57 PHE B CA 1
ATOM 1147 C C . PHE B 1 57 ? 10.992 -7.965 13.234 1 52.5 57 PHE B C 1
ATOM 1149 O O . PHE B 1 57 ? 10.453 -9 13.625 1 52.5 57 PHE B O 1
ATOM 1156 N N . GLU B 1 58 ? 10.477 -6.977 12.5 1 57.06 58 GLU B N 1
ATOM 1157 C CA . GLU B 1 58 ? 9.055 -6.941 12.844 1 57.06 58 GLU B CA 1
ATOM 1158 C C . GLU B 1 58 ? 8.188 -7.051 11.594 1 57.06 58 GLU B C 1
ATOM 1160 O O . GLU B 1 58 ? 7.031 -7.465 11.672 1 57.06 58 GLU B O 1
ATOM 1165 N N . VAL B 1 59 ? 9.039 -7.008 10.586 1 65.62 59 VAL B N 1
ATOM 1166 C CA . VAL B 1 59 ? 8.109 -6.93 9.461 1 65.62 59 VAL B CA 1
ATOM 1167 C C . VAL B 1 59 ? 8.383 -8.078 8.492 1 65.62 59 VAL B C 1
ATOM 1169 O O . VAL B 1 59 ? 9.539 -8.359 8.164 1 65.62 59 VAL B O 1
ATOM 1172 N N . SER B 1 60 ? 7.438 -8.781 8.242 1 81.81 60 SER B N 1
ATOM 1173 C CA . SER B 1 60 ? 7.559 -9.898 7.309 1 81.81 60 SER B CA 1
ATOM 1174 C C . SER B 1 60 ? 7.961 -9.414 5.918 1 81.81 60 SER B C 1
ATOM 1176 O O . SER B 1 60 ? 7.781 -8.242 5.59 1 81.81 60 SER B O 1
ATOM 1178 N N . GLU B 1 61 ? 8.633 -10.312 5.227 1 89.62 61 GLU B N 1
ATOM 1179 C CA . GLU B 1 61 ? 8.992 -10.047 3.838 1 89.62 61 GLU B CA 1
ATOM 1180 C C . GLU B 1 61 ? 7.77 -9.633 3.023 1 89.62 61 GLU B C 1
ATOM 1182 O O . GLU B 1 61 ? 7.859 -8.766 2.15 1 89.62 61 GLU B O 1
ATOM 1187 N N . ASN B 1 62 ? 6.656 -10.203 3.33 1 91.75 62 ASN B N 1
ATOM 1188 C CA . ASN B 1 62 ? 5.438 -9.883 2.598 1 91.75 62 ASN B CA 1
ATOM 1189 C C . ASN B 1 62 ? 5.008 -8.438 2.83 1 91.75 62 ASN B C 1
ATOM 1191 O O . ASN B 1 62 ? 4.488 -7.781 1.921 1 91.75 62 ASN B O 1
ATOM 1195 N N . VAL B 1 63 ? 5.234 -7.973 4.027 1 92.62 63 VAL B N 1
ATOM 1196 C CA . VAL B 1 63 ? 4.906 -6.578 4.316 1 92.62 63 VAL B CA 1
ATOM 1197 C C . VAL B 1 63 ? 5.828 -5.656 3.527 1 92.62 63 VAL B C 1
ATOM 1199 O O . VAL B 1 63 ? 5.379 -4.656 2.957 1 92.62 63 VAL B O 1
ATOM 1202 N N . ARG B 1 64 ? 7.113 -5.996 3.529 1 93.19 64 ARG B N 1
ATOM 1203 C CA . ARG B 1 64 ? 8.055 -5.188 2.766 1 93.19 64 ARG B CA 1
ATOM 1204 C C . ARG B 1 64 ? 7.695 -5.176 1.284 1 93.19 64 ARG B C 1
ATOM 1206 O O . ARG B 1 64 ? 7.727 -4.125 0.641 1 93.19 64 ARG B O 1
ATOM 1213 N N . LEU B 1 65 ? 7.359 -6.27 0.74 1 94.19 65 LEU B N 1
ATOM 1214 C CA . LEU B 1 65 ? 6.953 -6.367 -0.659 1 94.19 65 LEU B CA 1
ATOM 1215 C C . LEU B 1 65 ? 5.691 -5.551 -0.917 1 94.19 65 LEU B C 1
ATOM 1217 O O . LEU B 1 65 ? 5.562 -4.918 -1.969 1 94.19 65 LEU B O 1
ATOM 1221 N N . SER B 1 66 ? 4.766 -5.633 0.054 1 94.75 66 SER B N 1
ATOM 1222 C CA . SER B 1 66 ? 3.549 -4.836 -0.056 1 94.75 66 SER B CA 1
ATOM 1223 C C . SER B 1 66 ? 3.869 -3.35 -0.147 1 94.75 66 SER B C 1
ATOM 1225 O O . SER B 1 66 ? 3.309 -2.639 -0.983 1 94.75 66 SER B O 1
ATOM 1227 N N . VAL B 1 67 ? 4.773 -2.898 0.706 1 95.62 67 VAL B N 1
ATOM 1228 C CA . VAL B 1 67 ? 5.145 -1.487 0.738 1 95.62 67 VAL B CA 1
ATOM 1229 C C . VAL B 1 67 ? 5.84 -1.106 -0.568 1 95.62 67 VAL B C 1
ATOM 1231 O O . VAL B 1 67 ? 5.523 -0.074 -1.167 1 95.62 67 VAL B O 1
ATOM 1234 N N . MET B 1 68 ? 6.723 -1.894 -1.03 1 96.38 68 MET B N 1
ATOM 1235 C CA . MET B 1 68 ? 7.438 -1.626 -2.273 1 96.38 68 MET B CA 1
ATOM 1236 C C . MET B 1 68 ? 6.473 -1.541 -3.451 1 96.38 68 MET B C 1
ATOM 1238 O O . MET B 1 68 ? 6.625 -0.684 -4.324 1 96.38 68 MET B O 1
ATOM 1242 N N . ASP B 1 69 ? 5.539 -2.43 -3.504 1 97.19 69 ASP B N 1
ATOM 1243 C CA . ASP B 1 69 ? 4.52 -2.428 -4.551 1 97.19 69 ASP B CA 1
ATOM 1244 C C . ASP B 1 69 ? 3.697 -1.141 -4.512 1 97.19 69 ASP B C 1
ATOM 1246 O O . ASP B 1 69 ? 3.375 -0.572 -5.559 1 97.19 69 ASP B O 1
ATOM 1250 N N . LYS B 1 70 ? 3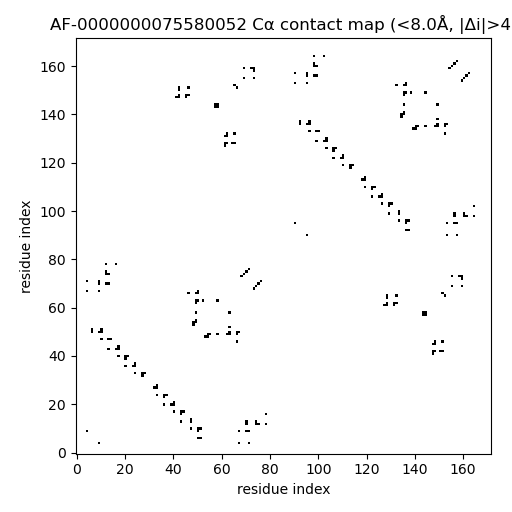.314 -0.711 -3.305 1 97.88 70 LYS B N 1
ATOM 1251 C CA . LYS B 1 70 ? 2.551 0.522 -3.145 1 97.88 70 LYS B CA 1
ATOM 1252 C C . LYS B 1 70 ? 3.324 1.723 -3.682 1 97.88 70 LYS B C 1
ATOM 1254 O O . LYS B 1 70 ? 2.76 2.568 -4.379 1 97.88 70 LYS B O 1
ATOM 1259 N N . ILE B 1 71 ? 4.613 1.772 -3.365 1 98.19 71 ILE B N 1
ATOM 1260 C CA . ILE B 1 71 ? 5.453 2.873 -3.822 1 98.19 71 ILE B CA 1
ATOM 1261 C C . ILE B 1 71 ? 5.512 2.879 -5.348 1 98.19 71 ILE B C 1
ATOM 1263 O O . ILE B 1 71 ? 5.324 3.922 -5.98 1 98.19 71 ILE B O 1
ATOM 1267 N N . GLN B 1 72 ? 5.68 1.78 -5.883 1 97.88 72 GLN B N 1
ATOM 1268 C CA . GLN B 1 72 ? 5.871 1.657 -7.324 1 97.88 72 GLN B CA 1
ATOM 1269 C C . GLN B 1 72 ? 4.574 1.931 -8.078 1 97.88 72 GLN B C 1
ATOM 1271 O O . GLN B 1 72 ? 4.582 2.588 -9.117 1 97.88 72 GLN B O 1
ATOM 1276 N N . ASN B 1 73 ? 3.492 1.499 -7.605 1 96.81 73 ASN B N 1
ATOM 1277 C CA . ASN B 1 73 ? 2.299 1.441 -8.445 1 96.81 73 ASN B CA 1
ATOM 1278 C C . ASN B 1 73 ? 1.263 2.477 -8.016 1 96.81 73 ASN B C 1
ATOM 1280 O O . ASN B 1 73 ? 0.294 2.727 -8.734 1 96.81 73 ASN B O 1
ATOM 1284 N N . TYR B 1 74 ? 1.47 3.01 -6.852 1 97.38 74 TYR B N 1
ATOM 1285 C CA . TYR B 1 74 ? 0.554 4.059 -6.414 1 97.38 74 TYR B CA 1
ATOM 1286 C C . TYR B 1 74 ? 1.282 5.387 -6.25 1 97.38 74 TYR B C 1
ATOM 1288 O O . TYR B 1 74 ? 0.917 6.383 -6.875 1 97.38 74 TYR B O 1
ATOM 1296 N N . TYR B 1 75 ? 2.402 5.418 -5.492 1 98.25 75 TYR B N 1
ATOM 1297 C CA . TYR B 1 75 ? 3.068 6.676 -5.18 1 98.25 75 TYR B CA 1
ATOM 1298 C C . TYR B 1 75 ? 3.766 7.246 -6.414 1 98.25 75 TYR B C 1
ATOM 1300 O O . TYR B 1 75 ? 3.705 8.453 -6.668 1 98.25 75 TYR B O 1
ATOM 1308 N N . ALA B 1 76 ? 4.457 6.41 -7.098 1 97.25 76 ALA B N 1
ATOM 1309 C CA . ALA B 1 76 ? 5.211 6.867 -8.266 1 97.25 76 ALA B CA 1
ATOM 1310 C C . ALA B 1 76 ? 4.293 7.52 -9.289 1 97.25 76 ALA B C 1
ATOM 1312 O O . ALA B 1 76 ? 4.531 8.656 -9.711 1 97.25 76 ALA B O 1
ATOM 1313 N N . PRO B 1 77 ? 3.229 6.883 -9.672 1 96.06 77 PRO B N 1
ATOM 1314 C CA . PRO B 1 77 ? 2.303 7.531 -10.602 1 96.06 77 PRO B CA 1
ATOM 1315 C C . PRO B 1 77 ? 1.703 8.82 -10.039 1 96.06 77 PRO B C 1
ATOM 1317 O O . PRO B 1 77 ? 1.492 9.781 -10.781 1 96.06 77 PRO B O 1
ATOM 1320 N N . LYS B 1 78 ? 1.341 8.859 -8.773 1 95.12 78 LYS B N 1
ATOM 1321 C CA . LYS B 1 78 ? 0.792 10.055 -8.133 1 95.12 78 LYS B CA 1
ATOM 1322 C C . LYS B 1 78 ? 1.763 11.227 -8.227 1 95.12 78 LYS B C 1
ATOM 1324 O O . LYS B 1 78 ? 1.357 12.352 -8.531 1 95.12 78 LYS B O 1
ATOM 1329 N N . LEU B 1 79 ? 3.025 10.945 -7.941 1 96.25 79 LEU B N 1
ATOM 1330 C CA . LEU B 1 79 ? 4.051 11.984 -8 1 96.25 79 LEU B CA 1
ATOM 1331 C C . LEU B 1 79 ? 4.246 12.469 -9.438 1 96.25 79 LEU B C 1
ATOM 1333 O O . LEU B 1 79 ? 4.422 13.672 -9.672 1 96.25 79 LEU B O 1
ATOM 1337 N N . LYS B 1 80 ? 4.23 11.531 -10.305 1 94.62 80 LYS B N 1
ATOM 1338 C CA . LYS B 1 80 ? 4.355 11.883 -11.711 1 94.62 80 LYS B CA 1
ATOM 1339 C C . LYS B 1 80 ? 3.219 12.805 -12.148 1 94.62 80 LYS B C 1
ATOM 1341 O O . LYS B 1 80 ? 3.447 13.789 -12.852 1 94.62 80 LYS B O 1
ATOM 1346 N N . ALA B 1 81 ? 1.996 12.461 -11.75 1 92.75 81 ALA B N 1
ATOM 1347 C CA . ALA B 1 81 ? 0.83 13.273 -12.102 1 92.75 81 ALA B CA 1
ATOM 1348 C C . ALA B 1 81 ? 0.937 14.672 -11.5 1 92.75 81 ALA B C 1
ATOM 1350 O O . ALA B 1 81 ? 0.546 15.656 -12.133 1 92.75 81 ALA B O 1
ATOM 1351 N N . TYR B 1 82 ? 1.411 14.773 -10.32 1 90.12 82 TYR B N 1
ATOM 1352 C CA . TYR B 1 82 ? 1.589 16.047 -9.633 1 90.12 82 TYR B CA 1
ATOM 1353 C C . TYR B 1 82 ? 2.527 16.969 -10.406 1 90.12 82 TYR B C 1
ATOM 1355 O O . TYR B 1 82 ? 2.229 18.141 -10.609 1 90.12 82 TYR B O 1
ATOM 1363 N N . TYR B 1 83 ? 3.676 16.469 -10.906 1 89.88 83 TYR B N 1
ATOM 1364 C CA . TYR B 1 83 ? 4.668 17.281 -11.586 1 89.88 83 TYR B CA 1
ATOM 1365 C C . TYR B 1 83 ? 4.234 17.594 -13.016 1 89.88 83 TYR B C 1
ATOM 1367 O O . TYR B 1 83 ? 4.711 18.562 -13.625 1 89.88 83 TYR B O 1
ATOM 1375 N N . ALA B 1 84 ? 3.373 16.75 -13.469 1 90.31 84 ALA B N 1
ATOM 1376 C CA . ALA B 1 84 ? 2.889 17 -14.82 1 90.31 84 ALA B CA 1
ATOM 1377 C C . ALA B 1 84 ? 1.938 18.188 -14.852 1 90.31 84 ALA B C 1
ATOM 1379 O O . ALA B 1 84 ? 1.728 18.797 -15.898 1 90.31 84 ALA B O 1
ATOM 1380 N N . THR B 1 85 ? 1.356 18.438 -13.75 1 84 85 THR B N 1
ATOM 1381 C CA . THR B 1 85 ? 0.379 19.516 -13.695 1 84 85 THR B CA 1
ATOM 1382 C C . THR B 1 85 ? 1.042 20.828 -13.273 1 84 85 THR B C 1
ATOM 1384 O O . THR B 1 85 ? 0.389 21.875 -13.227 1 84 85 THR B O 1
ATOM 1387 N N . LEU B 1 86 ? 2.277 20.734 -13.023 1 72.38 86 LEU B N 1
ATOM 1388 C CA . LEU B 1 86 ? 3.016 21.953 -12.68 1 72.38 86 LEU B CA 1
ATOM 1389 C C . LEU B 1 86 ? 3.615 22.594 -13.93 1 72.38 86 LEU B C 1
ATOM 1391 O O . LEU B 1 86 ? 3.627 23.812 -14.055 1 72.38 86 LEU B O 1
#

Organism: Bacteroides fragilis (strain ATCC 25285 / DSM 2151 / CCUG 4856 / JCM 11019 / LMG 10263 / NCTC 9343 / Onslow / VPI 2553 / EN-2) (NCBI:txid272559)

Solvent-accessible surface area (backbone atoms only — not comparable to full-atom values): 9646 Å² total; per-residue (Å²): 123,89,76,77,77,52,70,70,60,49,51,51,51,53,49,51,53,47,52,53,46,52,51,51,45,74,70,48,79,50,67,71,58,34,51,54,50,50,52,51,43,51,30,51,53,51,47,52,33,38,63,68,55,67,46,54,94,55,48,53,70,47,54,33,51,48,48,50,49,42,42,58,70,38,48,46,55,52,52,52,54,56,59,66,72,99,124,88,76,79,76,52,69,71,60,50,50,50,51,54,49,52,50,46,51,54,45,52,52,51,44,74,69,48,81,51,66,71,58,35,50,54,49,50,51,51,43,51,29,51,54,52,46,51,34,38,64,68,54,67,46,50,95,57,48,53,70,49,55,33,50,49,48,49,49,40,41,59,70,40,47,45,54,52,53,50,55,55,62,68,72,104

Secondary structure (DSSP, 8-state):
---PPPHHHHHHHHHHHHHHHHHHHHH---HHHHHHHHHHHHHHHHHHHHHTTTTTTT--HHHHHHHHHHIIIIIHHHHHHHHHT-/---PPPHHHHHHHHHHHHHHHHHHHHH---HHHHHHHHHHHHHHHHHHHHHTT-STTT--HHHHHHHHHHIIIIIHHHHHHHHH--

Nearest PDB structures (foldseek):
  4k12-assembly1_B  TM=4.763E-01  e=2.159E+00  Streptococcus pneumoniae
  1sg2-assembly1_A  TM=5.009E-01  e=8.571E+00  Escherichia coli
  3a98-assembly1_A  TM=4.305E-01  e=5.733E+00  Homo sapiens
  4n83-assembly2_H  TM=3.739E-01  e=9.614E+00  Streptococcus sanguinis SK36
  4k12-assembly1_B  TM=4.769E-01  e=2.191E+00  Streptococcus pneumoniae

Radius of gyration: 16.71 Å; Cα contacts (8 Å, |Δi|>4): 140; chains: 2; bounding box: 33×50×38 Å

Foldseek 3Di:
DPDQDDLVVLLVLLVVVLVVLVVVLVPDDDPVVNVVSVVVSVVSVVLSCLCVCNVPPPDDPVRNVVSSCCSVPPRVVVVVVVVVVD/DPDQDDLVVLLVLLVVVLVVLVVVLVPDDDPVVNVVSVVVSVVSVVLSCLCVCNVPVPDDPVRNVVSSCCSVPPRVVVVVVVVVVD

Sequence (172 aa):
MNKEMSLDVALDIIGTLRMMKIDEISEEKDENRKKILQKELSVLNTEEKIANGLLQFEVSENVRLSVMDKIQNYYAPKLKAYYATLMNKEMSLDVALDIIGTLRMMKIDEISEEKDENRKKILQKELSVLNTEEKIANGLLQFEVSENVRLSVMDKIQNYYAPKLKAYYATL

pLDDT: mean 91.15, std 12.65, range [39.03, 98.38]